Protein AF-A0A529HP43-F1 (afdb_monomer_lite)

Radius of gyration: 20.97 Å; chains: 1; bounding box: 65×36×29 Å

Sequence (93 aa):
LIGTICMENMTIDITDVPEALCGPGNFVELLGNDFTLDDLAEAVGLSPHEVLTRLGAGCTRRYLNSSLLPTTPRNKALDFDGSSEMNDGKARL

Foldseek 3Di:
DDDDDDPQDDDDDCVVPDVVQVDPPRDDDPDDPVQHLVNVCVVVVHDSVVVVPVCDPVDDDDDDDPVPPPPPDDDDPPPDDDDDDDDDDDDDD

Secondary structure (DSSP, 8-state):
--SPPPSS------TTS-GGG-STT----SSSSSS-HHHHHHHHTS-HHHHHHHS-TTS------TTSS----S-------------------

pLDDT: mean 73.63, std 20.44, range [29.98, 93.06]

Structure (mmCIF, N/CA/C/O backbone):
data_AF-A0A529HP43-F1
#
_entry.id   AF-A0A529HP43-F1
#
loop_
_atom_site.group_PDB
_atom_site.id
_atom_site.type_symbol
_atom_site.label_atom_id
_atom_site.label_alt_id
_atom_site.label_comp_id
_atom_site.label_asym_id
_atom_site.label_entity_id
_atom_site.label_seq_id
_atom_site.pdbx_PDB_ins_code
_atom_site.Cartn_x
_atom_site.Cartn_y
_atom_site.Cartn_z
_atom_site.occupancy
_atom_site.B_iso_or_equiv
_atom_site.auth_seq_id
_atom_site.auth_comp_id
_atom_site.auth_asym_id
_atom_site.auth_atom_id
_atom_site.pdbx_PDB_model_num
ATOM 1 N N . LEU A 1 1 ? -4.349 11.680 -0.294 1.00 69.69 1 LEU A N 1
ATOM 2 C CA . LEU A 1 1 ? -3.260 11.261 0.619 1.00 69.69 1 LEU A CA 1
ATOM 3 C C . LEU A 1 1 ? -2.876 12.454 1.473 1.00 69.69 1 LEU A C 1
ATOM 5 O O . LEU A 1 1 ? -2.610 13.507 0.904 1.00 69.69 1 LEU A O 1
ATOM 9 N N . ILE A 1 2 ? -2.915 12.320 2.798 1.00 75.44 2 ILE A N 1
ATOM 10 C CA . ILE A 1 2 ? -2.603 13.421 3.723 1.00 75.44 2 ILE A CA 1
ATOM 11 C C . ILE A 1 2 ? -1.296 13.092 4.441 1.00 75.44 2 ILE A C 1
ATOM 13 O O . ILE A 1 2 ? -1.122 11.986 4.940 1.00 75.44 2 ILE A O 1
ATOM 17 N N . GLY A 1 3 ? -0.385 14.060 4.519 1.00 77.56 3 GLY A N 1
ATOM 18 C CA . GLY A 1 3 ? 0.906 13.887 5.185 1.00 77.56 3 GLY A CA 1
ATOM 19 C C . GLY A 1 3 ? 1.961 13.182 4.326 1.00 77.56 3 GLY A C 1
ATOM 20 O O . GLY A 1 3 ? 1.837 13.071 3.108 1.00 77.56 3 GLY A O 1
ATOM 21 N N . THR A 1 4 ? 3.046 12.759 4.974 1.00 83.19 4 THR A N 1
ATOM 22 C CA . THR A 1 4 ? 4.192 12.095 4.340 1.00 83.19 4 THR A CA 1
ATOM 23 C C . THR A 1 4 ? 4.043 10.579 4.342 1.00 83.19 4 THR A C 1
ATOM 25 O O . THR A 1 4 ? 3.485 10.002 5.272 1.00 83.19 4 THR A O 1
ATOM 28 N N . ILE A 1 5 ? 4.613 9.930 3.327 1.00 84.44 5 ILE A N 1
ATOM 29 C CA . ILE A 1 5 ? 4.822 8.480 3.330 1.00 84.44 5 ILE A CA 1
ATOM 30 C C . ILE A 1 5 ? 5.954 8.174 4.306 1.00 84.44 5 ILE A C 1
ATOM 32 O O . ILE A 1 5 ? 7.071 8.667 4.143 1.00 84.44 5 ILE A O 1
ATOM 36 N N . CYS A 1 6 ? 5.666 7.359 5.309 1.00 85.25 6 CYS A N 1
ATOM 37 C CA . CYS A 1 6 ? 6.676 6.759 6.163 1.00 85.25 6 CYS A CA 1
ATOM 38 C C . CYS A 1 6 ? 7.071 5.388 5.593 1.00 85.25 6 CYS A C 1
ATOM 40 O O . CYS A 1 6 ? 6.440 4.872 4.674 1.00 85.25 6 CYS A O 1
ATOM 42 N N . MET A 1 7 ? 8.129 4.783 6.134 1.00 86.50 7 MET A N 1
ATOM 43 C CA . MET A 1 7 ? 8.702 3.541 5.592 1.00 86.50 7 MET A CA 1
ATOM 44 C C . MET A 1 7 ? 7.688 2.387 5.465 1.00 86.50 7 MET A C 1
ATOM 46 O O . MET A 1 7 ? 7.810 1.568 4.559 1.00 86.50 7 MET A O 1
ATOM 50 N N . GLU A 1 8 ? 6.698 2.328 6.357 1.00 83.06 8 GLU A N 1
ATOM 51 C CA . GLU A 1 8 ? 5.737 1.219 6.464 1.00 83.06 8 GLU A CA 1
ATOM 52 C C . GLU A 1 8 ? 4.274 1.668 6.552 1.00 83.06 8 GLU A C 1
ATOM 54 O O . GLU A 1 8 ? 3.362 0.844 6.529 1.00 83.06 8 GLU A O 1
ATOM 59 N N . ASN A 1 9 ? 4.034 2.972 6.667 1.00 82.25 9 ASN A N 1
ATOM 60 C CA . ASN A 1 9 ? 2.716 3.532 6.912 1.00 82.25 9 ASN A CA 1
ATOM 61 C C . ASN A 1 9 ? 2.482 4.801 6.093 1.00 82.25 9 ASN A C 1
ATOM 63 O O . ASN A 1 9 ? 3.376 5.605 5.830 1.00 82.25 9 ASN A O 1
ATOM 67 N N . MET A 1 10 ? 1.230 4.959 5.684 1.00 87.44 10 MET A N 1
ATOM 68 C CA . MET A 1 10 ? 0.739 6.089 4.918 1.00 87.44 10 MET A CA 1
ATOM 69 C C . MET A 1 10 ? -0.677 6.413 5.377 1.00 87.44 10 MET A C 1
ATOM 71 O O . MET A 1 10 ? -1.447 5.509 5.700 1.00 87.44 10 MET A O 1
ATOM 75 N N . THR A 1 11 ? -1.024 7.697 5.374 1.00 89.06 11 THR A N 1
ATOM 76 C CA . THR A 1 11 ? -2.354 8.164 5.764 1.00 89.06 11 THR A CA 1
ATOM 77 C C . THR A 1 11 ? -3.190 8.500 4.532 1.00 89.06 11 THR A C 1
ATOM 79 O O . THR A 1 11 ? -2.784 9.263 3.647 1.00 89.06 11 THR A O 1
ATOM 82 N N . ILE A 1 12 ? -4.389 7.926 4.488 1.00 86.44 12 ILE A N 1
ATOM 83 C CA . ILE A 1 12 ? -5.371 8.113 3.422 1.00 86.44 12 ILE A CA 1
ATOM 84 C C . ILE A 1 12 ? -6.512 8.955 3.986 1.00 86.44 12 ILE A C 1
ATOM 86 O O . ILE A 1 12 ? -6.932 8.752 5.123 1.00 86.44 12 ILE A O 1
ATOM 90 N N . ASP A 1 13 ? -6.969 9.923 3.199 1.00 88.44 13 ASP A N 1
ATOM 91 C CA . ASP A 1 13 ? -8.145 10.713 3.545 1.00 88.44 13 ASP A CA 1
ATOM 92 C C . ASP A 1 13 ? -9.400 9.887 3.252 1.00 88.44 13 ASP A C 1
ATOM 94 O O . ASP A 1 13 ? -9.567 9.414 2.129 1.00 88.44 13 ASP A O 1
ATOM 98 N N . ILE A 1 14 ? -10.242 9.695 4.263 1.00 87.31 14 ILE A N 1
ATOM 99 C CA . ILE A 1 14 ? -11.489 8.921 4.184 1.00 87.31 14 ILE A CA 1
ATOM 100 C C . ILE A 1 14 ? -12.717 9.795 4.467 1.00 87.31 14 ILE A C 1
ATOM 102 O O . ILE A 1 14 ? -13.777 9.268 4.783 1.00 87.31 14 ILE A O 1
ATOM 106 N N . THR A 1 15 ? -12.581 11.124 4.373 1.00 87.31 15 THR A N 1
ATOM 107 C CA . THR A 1 15 ? -13.651 12.082 4.710 1.00 87.31 15 THR A CA 1
ATOM 108 C C . THR A 1 15 ? -14.948 11.829 3.928 1.00 87.31 15 THR A C 1
ATOM 110 O O . THR A 1 15 ? -16.029 11.969 4.492 1.00 87.31 15 THR A O 1
ATOM 113 N N . ASP A 1 16 ? -14.850 11.385 2.672 1.00 87.50 16 ASP A N 1
ATOM 114 C CA . ASP A 1 16 ? -16.004 11.100 1.803 1.00 87.50 16 ASP A CA 1
ATOM 115 C C . ASP A 1 16 ? -16.436 9.615 1.805 1.00 87.50 16 ASP A C 1
ATOM 117 O O . ASP A 1 16 ? -17.263 9.198 0.991 1.00 87.50 16 ASP A O 1
ATOM 121 N N . VAL A 1 17 ? -15.876 8.784 2.694 1.00 85.44 17 VAL A N 1
ATOM 122 C CA . VAL A 1 17 ? -16.179 7.344 2.771 1.00 85.44 17 VAL A CA 1
ATOM 123 C C . VAL A 1 17 ? -17.289 7.089 3.805 1.00 85.44 17 VAL A C 1
ATOM 125 O O . VAL A 1 17 ? -17.235 7.639 4.906 1.00 85.44 17 VAL A O 1
ATOM 128 N N . PRO A 1 18 ? -18.294 6.238 3.508 1.00 86.75 18 PRO A N 1
ATOM 129 C CA . PRO A 1 18 ? -19.357 5.908 4.458 1.00 86.75 18 PRO A CA 1
ATOM 130 C C . PRO A 1 18 ? -18.817 5.341 5.778 1.00 86.75 18 PRO A C 1
ATOM 132 O O . PRO A 1 18 ? -18.008 4.415 5.761 1.00 86.75 18 PRO A O 1
ATOM 135 N N . GLU A 1 19 ? -19.338 5.802 6.922 1.00 82.69 19 GLU A N 1
ATOM 136 C CA . GLU A 1 19 ? -18.860 5.400 8.261 1.00 82.69 19 GLU A CA 1
ATOM 137 C C . GLU A 1 19 ? -18.860 3.878 8.492 1.00 82.69 19 GLU A C 1
ATOM 139 O O . GLU A 1 19 ? -17.986 3.354 9.179 1.00 82.69 19 GLU A O 1
ATOM 144 N N . ALA A 1 20 ? -19.788 3.147 7.864 1.00 83.06 20 ALA A N 1
ATOM 145 C CA . ALA A 1 20 ? -19.854 1.684 7.926 1.00 83.06 20 ALA A CA 1
ATOM 146 C C . ALA A 1 20 ? -18.595 0.986 7.368 1.00 83.06 20 ALA A C 1
ATOM 148 O O . ALA A 1 20 ? -18.288 -0.143 7.750 1.00 83.06 20 ALA A O 1
ATOM 149 N N . LEU A 1 21 ? -17.861 1.654 6.475 1.00 80.81 21 LEU A N 1
ATOM 150 C CA . LEU A 1 21 ? -16.607 1.183 5.887 1.00 80.81 21 LEU A CA 1
ATOM 151 C C . LEU A 1 21 ? -15.372 1.780 6.580 1.00 80.81 21 LEU A C 1
ATOM 153 O O . LEU A 1 21 ? -14.250 1.360 6.298 1.00 80.81 21 LEU A O 1
ATOM 157 N N . CYS A 1 22 ? -15.552 2.688 7.537 1.00 81.38 22 CYS A N 1
ATOM 158 C CA . CYS A 1 22 ? -14.476 3.384 8.245 1.00 81.38 22 CYS A CA 1
ATOM 159 C C . CYS A 1 22 ? -14.084 2.677 9.558 1.00 81.38 22 CYS A C 1
ATOM 161 O O . CYS A 1 22 ? -13.870 3.319 10.586 1.00 81.38 22 CYS A O 1
ATOM 163 N N . GLY A 1 23 ? -14.007 1.341 9.538 1.00 81.88 23 GLY A N 1
ATOM 164 C CA . GLY A 1 23 ? -13.656 0.502 10.687 1.00 81.88 23 GLY A CA 1
ATOM 165 C C . GLY A 1 23 ? -12.254 -0.120 10.593 1.00 81.88 23 GLY A C 1
ATOM 166 O O . GLY A 1 23 ? -11.748 -0.362 9.493 1.00 81.88 23 GLY A O 1
ATOM 167 N N . PRO A 1 24 ? -11.606 -0.426 11.733 1.00 83.25 24 PRO A N 1
ATOM 168 C CA . PRO A 1 24 ? -10.324 -1.122 11.738 1.00 83.25 24 PRO A CA 1
ATOM 169 C C . PRO A 1 24 ? -10.463 -2.531 11.147 1.00 83.25 24 PRO A C 1
ATOM 171 O O . PRO A 1 24 ? -11.399 -3.261 11.464 1.00 83.25 24 PRO A O 1
ATOM 174 N N . GLY A 1 25 ? -9.498 -2.925 10.315 1.00 83.75 25 GLY A N 1
ATOM 175 C CA . GLY A 1 25 ? -9.506 -4.219 9.623 1.00 83.75 25 GLY A CA 1
ATOM 176 C C . GLY A 1 25 ? -10.205 -4.203 8.263 1.00 83.75 25 GLY A C 1
ATOM 177 O O . GLY A 1 25 ? -10.146 -5.207 7.553 1.00 83.75 25 GLY A O 1
ATOM 178 N N . ASN A 1 26 ? -10.804 -3.076 7.869 1.00 86.38 26 ASN A N 1
ATOM 179 C CA . ASN A 1 26 ? -11.312 -2.914 6.515 1.00 86.38 26 ASN A CA 1
ATOM 180 C C . ASN A 1 26 ? -10.161 -2.771 5.517 1.00 86.38 26 ASN A C 1
ATOM 182 O O . ASN A 1 26 ? -9.111 -2.193 5.808 1.00 86.38 26 ASN A O 1
ATOM 186 N N . PHE A 1 27 ? -10.362 -3.340 4.332 1.00 86.44 27 PHE A N 1
ATOM 187 C CA . PHE A 1 27 ? -9.374 -3.307 3.266 1.00 86.44 27 PHE A CA 1
ATOM 188 C C . PHE A 1 27 ? -9.469 -1.998 2.493 1.00 86.44 27 PHE A C 1
ATOM 190 O O . PHE A 1 27 ? -10.560 -1.536 2.170 1.00 86.44 27 PHE A O 1
ATOM 197 N N . VAL A 1 28 ? -8.307 -1.447 2.154 1.00 87.19 28 VAL A N 1
ATOM 198 C CA . VAL A 1 28 ? -8.182 -0.358 1.189 1.00 87.19 28 VAL A CA 1
ATOM 199 C C . VAL A 1 28 ? -7.547 -0.921 -0.073 1.00 87.19 28 VAL A C 1
ATOM 201 O O . VAL A 1 28 ? -6.508 -1.582 -0.010 1.00 87.19 28 VAL A O 1
ATOM 204 N N . GLU A 1 29 ? -8.175 -0.667 -1.214 1.00 88.94 29 GLU A N 1
ATOM 205 C CA . GLU A 1 29 ? -7.642 -1.038 -2.518 1.00 88.94 29 GLU A CA 1
ATOM 206 C C . GLU A 1 29 ? -6.769 0.102 -3.053 1.00 88.94 29 GLU A C 1
ATOM 208 O O . GLU A 1 29 ? -7.240 1.218 -3.253 1.00 88.94 29 GLU A O 1
ATOM 213 N N . LEU A 1 30 ? -5.475 -0.170 -3.240 1.00 87.00 30 LEU A N 1
ATOM 214 C CA . LEU A 1 30 ? -4.525 0.797 -3.807 1.00 87.00 30 LEU A CA 1
ATOM 215 C C . LEU A 1 30 ? -4.343 0.635 -5.314 1.00 87.00 30 LEU A C 1
ATOM 217 O O . LEU A 1 30 ? -3.939 1.580 -5.972 1.00 87.00 30 LEU A O 1
ATOM 221 N N . LEU A 1 31 ? -4.570 -0.568 -5.835 1.00 87.56 31 LEU A N 1
ATOM 222 C CA . LEU A 1 31 ? -4.469 -0.915 -7.247 1.00 87.56 31 LEU A CA 1
ATOM 223 C C . LEU A 1 31 ? -5.616 -1.869 -7.550 1.00 87.56 31 LEU A C 1
ATOM 225 O O . LEU A 1 31 ? -5.684 -2.944 -6.953 1.00 87.56 31 LEU A O 1
ATOM 229 N N . GLY A 1 32 ? -6.493 -1.462 -8.455 1.00 86.00 32 GLY A N 1
ATOM 230 C CA . GLY A 1 32 ? -7.768 -2.113 -8.710 1.00 86.00 32 GLY A CA 1
ATOM 231 C C . GLY A 1 32 ? -8.331 -1.757 -10.076 1.00 86.00 32 GLY A C 1
ATOM 232 O O . GLY A 1 32 ? -7.603 -1.340 -10.976 1.00 86.00 32 GLY A O 1
ATOM 233 N N . ASN A 1 33 ? -9.642 -1.921 -10.234 1.00 85.00 33 ASN A N 1
ATOM 234 C CA . ASN A 1 33 ? -10.323 -1.558 -11.478 1.00 85.00 33 ASN A CA 1
ATOM 235 C C . ASN A 1 33 ? -10.374 -0.036 -11.696 1.00 85.00 33 ASN A C 1
ATOM 237 O O . ASN A 1 33 ? -10.288 0.416 -12.833 1.00 85.00 33 ASN A O 1
ATOM 241 N N . ASP A 1 34 ? -10.503 0.731 -10.612 1.00 86.06 34 ASP A N 1
ATOM 242 C CA . ASP A 1 34 ? -10.690 2.186 -10.669 1.00 86.06 34 ASP A CA 1
ATOM 243 C C . ASP A 1 34 ? -9.367 2.963 -10.663 1.00 86.06 34 ASP A C 1
ATOM 245 O O . ASP A 1 34 ? -9.318 4.116 -11.081 1.00 86.06 34 ASP A O 1
ATOM 249 N N . PHE A 1 35 ? -8.288 2.327 -10.202 1.00 88.56 35 PHE A N 1
ATOM 250 C CA . PHE A 1 35 ? -6.936 2.866 -10.269 1.00 88.56 35 PHE A CA 1
ATOM 251 C C . PHE A 1 35 ? -5.988 1.751 -10.686 1.00 88.56 35 PHE A C 1
ATOM 253 O O . PHE A 1 35 ? -5.638 0.867 -9.895 1.00 88.56 35 PHE A O 1
ATOM 260 N N . THR A 1 36 ? -5.640 1.753 -11.966 1.00 91.50 36 THR A N 1
ATOM 261 C CA . THR A 1 36 ? -4.902 0.662 -12.584 1.00 91.50 36 THR A CA 1
ATOM 262 C C . THR A 1 36 ? -3.400 0.813 -12.372 1.00 91.50 36 THR A C 1
ATOM 264 O O . THR A 1 36 ? -2.879 1.841 -11.934 1.00 91.50 36 THR A O 1
ATOM 267 N N . LEU A 1 37 ? -2.668 -0.250 -12.703 1.00 90.50 37 LEU A N 1
ATOM 268 C CA . LEU A 1 37 ? -1.210 -0.225 -12.677 1.00 90.50 37 LEU A CA 1
ATOM 269 C C . LEU A 1 37 ? -0.631 0.815 -13.650 1.00 90.50 37 LEU A C 1
ATOM 271 O O . LEU A 1 37 ? 0.411 1.398 -13.352 1.00 90.50 37 LEU A O 1
ATOM 275 N N . ASP A 1 38 ? -1.295 1.036 -14.784 1.00 90.19 38 ASP A N 1
ATOM 276 C CA . ASP A 1 38 ? -0.868 2.003 -15.793 1.00 90.19 38 ASP A CA 1
ATOM 277 C C . ASP A 1 38 ? -1.064 3.439 -15.293 1.00 90.19 38 ASP A C 1
ATOM 279 O O . ASP A 1 38 ? -0.156 4.255 -15.436 1.00 90.19 38 ASP A O 1
ATOM 283 N N . ASP A 1 39 ? -2.172 3.714 -14.595 1.00 91.81 39 ASP A N 1
ATOM 284 C CA . ASP A 1 39 ? -2.426 5.024 -13.976 1.00 91.81 39 ASP A CA 1
ATOM 285 C C . ASP A 1 39 ? -1.359 5.357 -12.920 1.00 91.81 39 ASP A C 1
ATOM 287 O O . ASP A 1 39 ? -0.846 6.477 -12.851 1.00 91.81 39 ASP A O 1
ATOM 291 N N . LEU A 1 40 ? -0.963 4.362 -12.115 1.00 90.19 40 LEU A N 1
ATOM 292 C CA . LEU A 1 40 ? 0.129 4.524 -11.156 1.00 90.19 40 LEU A CA 1
ATOM 293 C C . LEU A 1 40 ? 1.475 4.747 -11.856 1.00 90.19 40 LEU A C 1
ATOM 295 O O . LEU A 1 40 ? 2.286 5.557 -11.404 1.00 90.19 40 LEU A O 1
ATOM 299 N N . ALA A 1 41 ? 1.730 4.020 -12.942 1.00 91.75 41 ALA A N 1
ATOM 300 C CA . ALA A 1 41 ? 2.953 4.152 -13.720 1.00 91.75 41 ALA A CA 1
ATOM 301 C C . ALA A 1 41 ? 3.071 5.561 -14.323 1.00 91.75 41 ALA A C 1
ATOM 303 O O . ALA A 1 41 ? 4.120 6.193 -14.190 1.00 91.75 41 ALA A O 1
ATOM 304 N N . GLU A 1 42 ? 1.980 6.093 -14.877 1.00 93.06 42 GLU A N 1
ATOM 305 C CA . GLU A 1 42 ? 1.905 7.461 -15.391 1.00 93.06 42 GLU A CA 1
ATOM 306 C C . GLU A 1 42 ? 2.124 8.498 -14.282 1.00 93.06 42 GLU A C 1
ATOM 308 O O . GLU A 1 42 ? 2.962 9.390 -14.430 1.00 93.06 42 GLU A O 1
ATOM 313 N N . ALA A 1 43 ? 1.460 8.341 -13.132 1.00 90.94 43 ALA A N 1
ATOM 314 C CA . ALA A 1 43 ? 1.576 9.271 -12.008 1.00 90.94 43 ALA A CA 1
ATOM 315 C C . ALA A 1 43 ? 2.999 9.360 -11.424 1.00 90.94 43 ALA A C 1
ATOM 317 O O . ALA A 1 43 ? 3.408 10.415 -10.937 1.00 90.94 43 ALA A O 1
ATOM 318 N N . VAL A 1 44 ? 3.760 8.260 -11.459 1.00 89.69 44 VAL A N 1
ATOM 319 C CA . VAL A 1 44 ? 5.135 8.187 -10.928 1.00 89.69 44 VAL A CA 1
ATOM 320 C C . VAL A 1 44 ? 6.189 8.372 -12.036 1.00 89.69 44 VAL A C 1
ATOM 322 O O . VAL A 1 44 ? 7.378 8.502 -11.743 1.00 89.69 44 VAL A O 1
ATOM 325 N N . GLY A 1 45 ? 5.776 8.431 -13.308 1.00 92.00 45 GLY A N 1
ATOM 326 C CA . GLY A 1 45 ? 6.666 8.572 -14.464 1.00 92.00 45 GLY A CA 1
ATOM 327 C C . GLY A 1 45 ? 7.520 7.329 -14.734 1.00 92.00 45 GLY A C 1
ATOM 328 O O . GLY A 1 45 ? 8.656 7.445 -15.193 1.00 92.00 45 GLY A O 1
ATOM 329 N N . LEU A 1 46 ? 6.999 6.147 -14.404 1.00 92.94 46 LEU A N 1
ATOM 330 C CA . LEU A 1 46 ? 7.675 4.861 -14.554 1.00 92.94 46 LEU A CA 1
ATOM 331 C C . LEU A 1 46 ? 6.920 3.955 -15.522 1.00 92.94 46 LEU A C 1
ATOM 333 O O . LEU A 1 46 ? 5.825 4.256 -15.980 1.00 92.94 46 LEU A O 1
ATOM 337 N N . SER A 1 47 ? 7.515 2.808 -15.824 1.00 91.06 47 SER A N 1
ATOM 338 C CA . SER A 1 47 ? 6.845 1.741 -16.554 1.00 91.06 47 SER A CA 1
ATOM 339 C C . SER A 1 47 ? 6.065 0.809 -15.601 1.00 91.06 47 SER A C 1
ATOM 341 O O . SER A 1 47 ? 6.494 0.588 -14.463 1.00 91.06 47 SER A O 1
ATOM 343 N N . PRO A 1 48 ? 4.962 0.177 -16.045 1.00 87.81 48 PRO A N 1
ATOM 344 C CA . PRO A 1 48 ? 4.159 -0.720 -15.199 1.00 87.81 48 PRO A CA 1
ATOM 345 C C . PRO A 1 48 ? 4.960 -1.874 -14.575 1.00 87.81 48 PRO A C 1
ATOM 347 O O . PRO A 1 48 ? 4.757 -2.259 -13.423 1.00 87.81 48 PRO A O 1
ATOM 350 N N . HIS A 1 49 ? 5.932 -2.418 -15.310 1.00 90.50 49 HIS A N 1
ATOM 351 C CA . HIS A 1 49 ? 6.783 -3.503 -14.819 1.00 90.50 49 HIS A CA 1
ATOM 352 C C . HIS A 1 49 ? 7.763 -3.040 -13.732 1.00 90.50 49 HIS A C 1
ATOM 354 O O . HIS A 1 49 ? 8.048 -3.794 -12.797 1.00 90.50 49 HIS A O 1
ATOM 360 N N . GLU A 1 50 ? 8.261 -1.804 -13.807 1.00 90.50 50 GLU A N 1
ATOM 361 C CA . GLU A 1 50 ? 9.081 -1.219 -12.746 1.00 90.50 50 GLU A CA 1
ATOM 362 C C . GLU A 1 50 ? 8.271 -0.975 -11.480 1.00 90.50 50 GLU A C 1
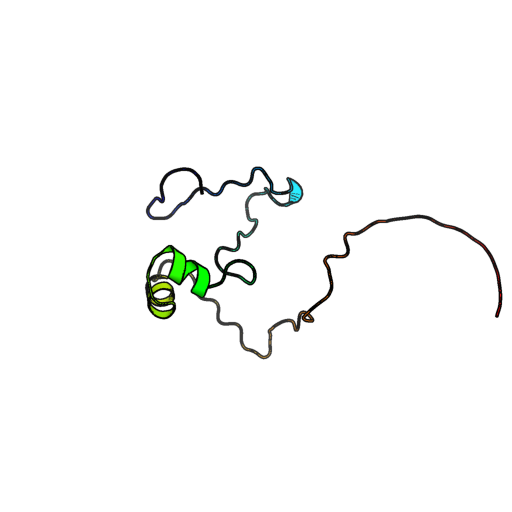ATOM 364 O O . GLU A 1 50 ? 8.776 -1.226 -10.386 1.00 90.50 50 GLU A O 1
ATOM 369 N N . VAL A 1 51 ? 7.016 -0.540 -11.618 1.00 89.44 51 VAL A N 1
ATOM 370 C CA . VAL A 1 51 ? 6.094 -0.394 -10.486 1.00 89.44 51 VAL A CA 1
ATOM 371 C C . VAL A 1 51 ? 5.917 -1.740 -9.778 1.00 89.44 51 VAL A C 1
ATOM 373 O O . VAL A 1 51 ? 6.156 -1.835 -8.575 1.00 89.44 51 VAL A O 1
ATOM 376 N N . LEU A 1 52 ? 5.618 -2.815 -10.519 1.00 89.00 52 LEU A N 1
ATOM 377 C CA . LEU A 1 52 ? 5.484 -4.162 -9.942 1.00 89.00 52 LEU A CA 1
ATOM 378 C C . LEU A 1 52 ? 6.780 -4.688 -9.318 1.00 89.00 52 LEU A C 1
ATOM 380 O O . LEU A 1 52 ? 6.742 -5.398 -8.315 1.00 89.00 52 LEU A O 1
ATOM 384 N N . THR A 1 53 ? 7.931 -4.342 -9.890 1.00 88.25 53 THR A N 1
ATOM 385 C CA . THR A 1 53 ? 9.234 -4.753 -9.349 1.00 88.25 53 THR A CA 1
ATOM 386 C C . THR A 1 53 ? 9.580 -3.979 -8.073 1.00 88.25 53 THR A C 1
ATOM 388 O O . THR A 1 53 ? 10.237 -4.519 -7.182 1.00 88.25 53 THR A O 1
ATOM 391 N N . ARG A 1 54 ? 9.095 -2.737 -7.943 1.00 86.25 54 ARG A N 1
ATOM 392 C CA . ARG A 1 54 ? 9.229 -1.908 -6.736 1.00 86.25 54 ARG A CA 1
ATOM 393 C C . ARG A 1 54 ? 8.280 -2.306 -5.605 1.00 86.25 54 ARG A C 1
ATOM 395 O O . ARG A 1 54 ? 8.584 -1.988 -4.457 1.00 86.25 54 ARG A O 1
ATOM 402 N N . LEU A 1 55 ? 7.200 -3.047 -5.885 1.00 84.31 55 LEU A N 1
ATOM 403 C CA . LEU A 1 55 ? 6.411 -3.761 -4.870 1.00 84.31 55 LEU A CA 1
ATOM 404 C C . LEU A 1 55 ? 7.264 -4.902 -4.286 1.00 84.31 55 LEU A C 1
ATOM 406 O O . LEU A 1 55 ? 7.174 -6.069 -4.686 1.00 84.31 55 LEU A O 1
ATOM 410 N N . GLY A 1 56 ? 8.179 -4.519 -3.397 1.00 80.12 56 GLY A N 1
ATOM 411 C CA . GLY A 1 56 ? 9.216 -5.372 -2.837 1.00 80.12 56 GLY A CA 1
ATOM 412 C C . GLY A 1 56 ? 8.690 -6.440 -1.877 1.00 80.12 56 GLY A C 1
ATOM 413 O O . GLY A 1 56 ? 7.497 -6.725 -1.790 1.00 80.12 56 GLY A O 1
ATOM 414 N N . ALA A 1 57 ? 9.609 -7.031 -1.113 1.00 79.81 57 ALA A N 1
ATOM 415 C CA . ALA A 1 57 ? 9.324 -8.158 -0.220 1.00 79.81 57 ALA A CA 1
ATOM 416 C C . ALA A 1 57 ? 8.335 -7.846 0.923 1.00 79.81 57 ALA A C 1
ATOM 418 O O . ALA A 1 57 ? 7.800 -8.774 1.523 1.00 79.81 57 ALA A O 1
ATOM 419 N N . GLY A 1 58 ? 8.074 -6.566 1.216 1.00 81.69 58 GLY A N 1
ATOM 420 C CA . GLY A 1 58 ? 7.080 -6.153 2.215 1.00 81.69 58 GLY A CA 1
ATOM 421 C C . GLY A 1 58 ? 5.629 -6.422 1.797 1.00 81.69 58 GLY A C 1
ATOM 422 O O . GLY A 1 58 ? 4.748 -6.487 2.650 1.00 81.69 58 GLY A O 1
ATOM 423 N N . CYS A 1 59 ? 5.363 -6.627 0.503 1.00 85.19 59 CYS A N 1
ATOM 424 C CA . CYS A 1 59 ? 4.031 -6.948 0.000 1.00 85.19 59 CYS A CA 1
ATOM 425 C C . CYS A 1 59 ? 3.833 -8.470 -0.064 1.00 85.19 59 CYS A C 1
ATOM 427 O O . CYS A 1 59 ? 4.458 -9.161 -0.872 1.00 85.19 59 CYS A O 1
ATOM 429 N N . THR A 1 60 ? 2.916 -9.003 0.748 1.00 88.50 60 THR A N 1
ATOM 430 C CA . THR A 1 60 ? 2.547 -10.426 0.682 1.00 88.50 60 THR A CA 1
ATOM 431 C C . THR A 1 60 ? 1.812 -10.720 -0.626 1.00 88.50 60 THR A C 1
ATOM 433 O O . THR A 1 60 ? 0.783 -10.115 -0.918 1.00 88.50 60 THR A O 1
ATOM 436 N N . ARG A 1 61 ? 2.312 -11.682 -1.409 1.00 89.88 61 ARG A N 1
ATOM 437 C CA . ARG A 1 61 ? 1.721 -12.071 -2.699 1.00 89.88 61 ARG A CA 1
ATOM 438 C C . ARG A 1 61 ? 0.829 -13.295 -2.533 1.00 89.88 61 ARG A C 1
ATOM 440 O O . ARG A 1 61 ? 1.281 -14.341 -2.073 1.00 89.88 61 ARG A O 1
ATOM 447 N N . ARG A 1 62 ? -0.435 -13.176 -2.941 1.00 88.69 62 ARG A N 1
ATOM 448 C CA . ARG A 1 62 ? -1.402 -14.281 -2.983 1.00 88.69 62 ARG A CA 1
ATOM 449 C C . ARG A 1 62 ? -1.706 -14.613 -4.438 1.00 88.69 62 ARG A C 1
ATOM 451 O O . ARG A 1 62 ? -2.296 -13.803 -5.141 1.00 88.69 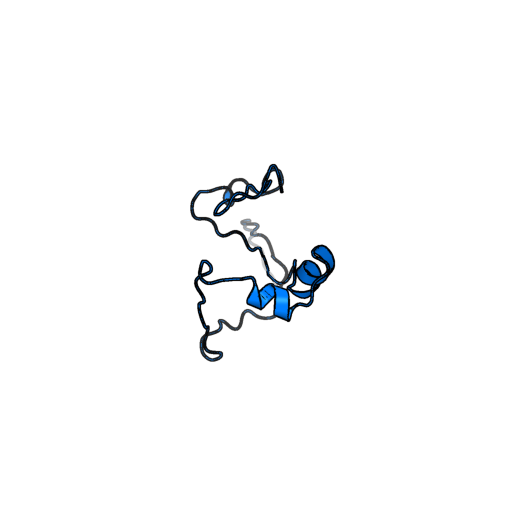62 ARG A O 1
ATOM 458 N N . TYR A 1 63 ? -1.311 -15.802 -4.881 1.00 87.94 63 TYR A N 1
ATOM 459 C CA . TYR A 1 63 ? -1.601 -16.273 -6.233 1.00 87.94 63 TYR A CA 1
ATOM 460 C C . TYR A 1 63 ? -2.953 -16.983 -6.240 1.00 87.94 63 TYR A C 1
ATOM 462 O O . TYR A 1 63 ? -3.118 -18.032 -5.617 1.00 87.94 63 TYR A O 1
ATOM 470 N N . LEU A 1 64 ? -3.929 -16.394 -6.927 1.00 84.88 64 LEU A N 1
ATOM 471 C CA . LEU A 1 64 ? -5.225 -17.020 -7.151 1.00 84.88 64 LEU A CA 1
ATOM 472 C C . LEU A 1 64 ? -5.108 -17.907 -8.389 1.00 84.88 64 LEU A C 1
ATOM 474 O O . LEU A 1 64 ? -4.801 -17.426 -9.478 1.00 84.88 64 LEU A O 1
ATOM 478 N N . ASN A 1 65 ? -5.314 -19.213 -8.224 1.00 80.50 65 ASN A N 1
ATOM 479 C CA . ASN A 1 65 ? -5.400 -20.104 -9.373 1.00 80.50 65 ASN A CA 1
ATOM 480 C C . ASN A 1 65 ? -6.684 -19.771 -10.146 1.00 80.50 65 ASN A C 1
ATOM 482 O O . ASN A 1 65 ? -7.741 -19.595 -9.537 1.00 8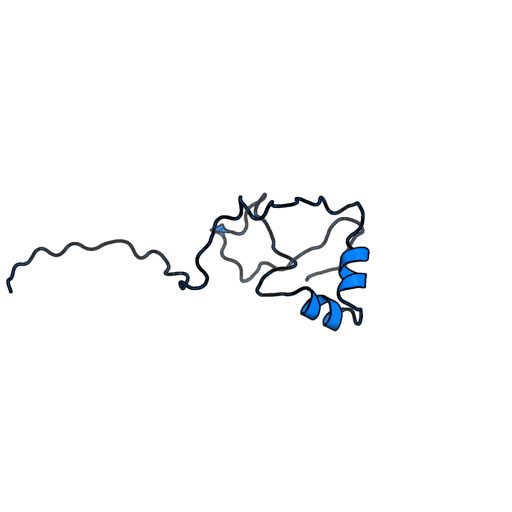0.50 65 ASN A O 1
ATOM 486 N N . SER A 1 66 ? -6.607 -19.701 -11.475 1.00 67.44 66 SER A N 1
ATOM 487 C CA . SER A 1 66 ? -7.724 -19.272 -12.327 1.00 67.44 66 SER A CA 1
ATOM 488 C C . SER A 1 66 ? -8.975 -20.146 -12.180 1.00 67.44 66 SER A C 1
ATOM 490 O O . SER A 1 66 ? -10.059 -19.709 -12.550 1.00 67.44 66 SER A O 1
ATOM 492 N N . SER A 1 67 ? -8.851 -21.360 -11.636 1.00 65.81 67 SER A N 1
ATOM 493 C CA . SER A 1 67 ? -9.981 -22.248 -11.353 1.00 65.81 67 SER A CA 1
ATOM 494 C C . SER A 1 67 ? -10.792 -21.877 -10.104 1.00 65.81 67 SER A C 1
ATOM 496 O O . SER A 1 67 ? -11.883 -22.410 -9.930 1.00 65.81 67 SER A O 1
ATOM 498 N N . LEU A 1 68 ? -10.273 -21.002 -9.231 1.00 60.97 68 LEU A N 1
ATOM 499 C CA . LEU A 1 68 ? -10.900 -20.611 -7.959 1.00 60.97 68 LEU A CA 1
ATOM 500 C C . LEU A 1 68 ? -11.342 -19.146 -7.918 1.00 60.97 68 LEU A C 1
ATOM 502 O O . LEU A 1 68 ? -11.838 -18.699 -6.884 1.00 60.97 68 LEU A O 1
ATOM 506 N N . LEU A 1 69 ? -11.153 -18.387 -9.001 1.00 61.94 69 LEU A N 1
ATOM 507 C CA . LEU A 1 69 ? -11.711 -17.042 -9.084 1.00 61.94 69 LEU A CA 1
ATOM 508 C C . LEU A 1 69 ? -13.238 -17.174 -9.011 1.00 61.94 69 LEU A C 1
ATOM 510 O O . LEU A 1 69 ? -13.813 -17.844 -9.875 1.00 61.94 69 LEU A O 1
ATOM 514 N N . PRO A 1 70 ? -13.913 -16.557 -8.020 1.00 56.41 70 PRO A N 1
ATOM 515 C CA . PRO A 1 70 ? -15.345 -16.361 -8.117 1.00 56.41 70 PRO A CA 1
ATOM 516 C C . PRO A 1 70 ? -15.562 -15.640 -9.441 1.00 56.41 70 PRO A C 1
ATOM 518 O O . PRO A 1 70 ? -14.999 -14.568 -9.666 1.00 56.41 70 PRO A O 1
ATOM 521 N N . THR A 1 71 ? -16.302 -16.256 -10.358 1.00 56.94 71 THR A N 1
ATOM 522 C CA . THR A 1 71 ? -16.732 -15.594 -11.583 1.00 56.94 71 THR A CA 1
ATOM 523 C C . THR A 1 71 ? -17.747 -14.535 -11.175 1.00 56.94 71 THR A C 1
ATOM 525 O O . THR A 1 71 ? -18.951 -14.744 -11.300 1.00 56.94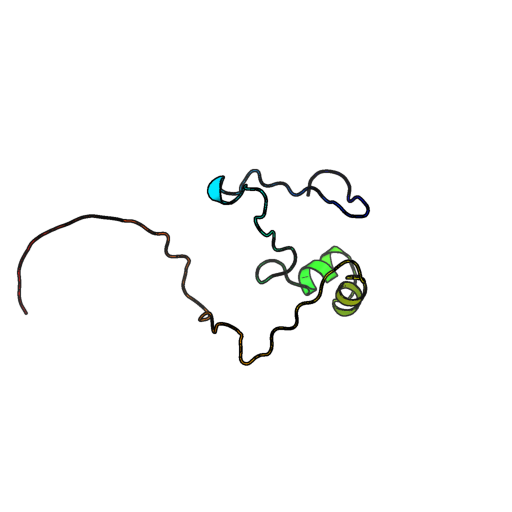 71 THR A O 1
ATOM 528 N N . THR A 1 72 ? -17.278 -13.423 -10.609 1.00 52.44 72 THR A N 1
ATOM 529 C CA . THR A 1 72 ? -18.107 -12.245 -10.412 1.00 52.44 72 THR A CA 1
ATOM 530 C C . THR A 1 72 ? -18.499 -11.799 -11.814 1.00 52.44 72 THR A C 1
ATOM 532 O O . THR A 1 72 ? -17.610 -11.508 -12.625 1.00 52.44 72 THR A O 1
ATOM 535 N N . PRO A 1 73 ? -19.796 -11.837 -12.165 1.00 45.97 73 PRO A N 1
ATOM 536 C CA . PRO A 1 73 ? -20.223 -11.426 -13.483 1.00 45.97 73 PRO A CA 1
ATOM 537 C C . PRO A 1 73 ? -19.807 -9.973 -13.667 1.00 45.97 73 PRO A C 1
ATOM 539 O O . PRO A 1 73 ? -20.179 -9.091 -12.893 1.00 45.97 73 PRO A O 1
ATOM 542 N N . ARG A 1 74 ? -19.002 -9.748 -14.707 1.00 54.62 74 ARG A N 1
ATOM 543 C CA . ARG A 1 74 ? -18.809 -8.435 -15.309 1.00 54.62 74 ARG A CA 1
ATOM 544 C C . ARG A 1 74 ? -20.220 -7.856 -15.470 1.00 54.62 74 ARG A C 1
ATOM 546 O O . ARG A 1 74 ? -21.064 -8.499 -16.092 1.00 54.62 74 ARG A O 1
ATOM 553 N N . ASN A 1 75 ? -20.465 -6.687 -14.886 1.00 45.62 75 ASN A N 1
ATOM 554 C CA . ASN A 1 75 ? -21.706 -5.913 -14.955 1.00 45.62 75 ASN A CA 1
ATOM 555 C C . ASN A 1 75 ? -22.937 -6.498 -14.223 1.00 45.62 75 ASN A C 1
ATOM 557 O O . ASN A 1 75 ? -23.806 -7.144 -14.808 1.00 45.62 75 ASN A O 1
ATOM 561 N N . LYS A 1 76 ? -23.113 -6.051 -12.976 1.00 36.75 76 LYS A N 1
ATOM 562 C CA . LYS A 1 76 ? -24.373 -5.426 -12.564 1.00 36.75 76 LYS A CA 1
ATOM 563 C C . LYS A 1 76 ? -24.059 -4.258 -11.637 1.00 36.75 76 LYS A C 1
ATOM 565 O O . LYS A 1 76 ? -23.146 -4.356 -10.823 1.00 36.75 76 LYS A O 1
ATOM 570 N N . ALA A 1 77 ? -24.763 -3.153 -11.852 1.00 40.09 77 ALA A N 1
ATOM 571 C CA . ALA A 1 77 ? -24.738 -1.990 -10.990 1.00 40.09 77 ALA A CA 1
ATOM 572 C C . ALA A 1 77 ? -24.866 -2.423 -9.523 1.00 40.09 77 ALA A C 1
ATOM 574 O O . ALA A 1 77 ? -25.517 -3.422 -9.211 1.00 40.09 77 ALA A O 1
ATOM 575 N N . LEU A 1 78 ? -24.204 -1.679 -8.641 1.00 42.84 78 LEU A N 1
ATOM 576 C CA . LEU A 1 78 ? -24.470 -1.709 -7.212 1.00 42.84 78 LEU A CA 1
ATOM 577 C C . LEU A 1 78 ? -25.920 -1.239 -7.013 1.00 42.84 78 LEU A C 1
ATOM 579 O O . LEU A 1 78 ? -26.178 -0.061 -6.782 1.00 42.84 78 LEU A O 1
ATOM 583 N N . ASP A 1 79 ? -26.867 -2.159 -7.181 1.00 37.97 79 ASP A N 1
ATOM 584 C CA . ASP A 1 79 ? -28.262 -1.984 -6.811 1.00 37.97 79 ASP A CA 1
ATOM 585 C C . ASP A 1 79 ? -28.285 -2.012 -5.273 1.00 37.97 79 ASP A C 1
ATOM 587 O O . ASP A 1 79 ? -28.289 -3.072 -4.646 1.00 37.97 79 ASP A O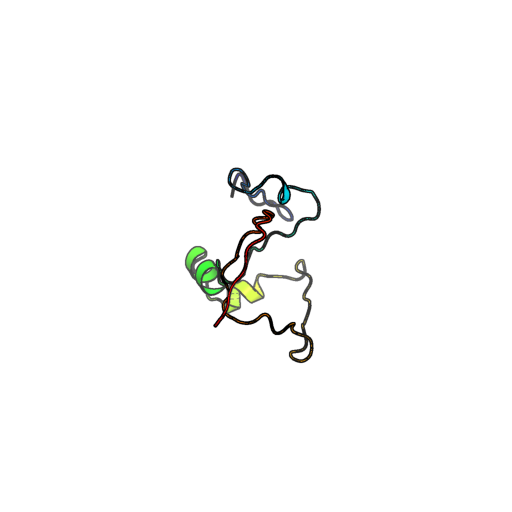 1
ATOM 591 N N . PHE A 1 80 ? -28.175 -0.825 -4.675 1.00 38.62 80 PHE A N 1
ATOM 592 C CA . PHE A 1 80 ? -28.354 -0.581 -3.246 1.00 38.62 80 PHE A CA 1
ATOM 593 C C . PHE A 1 80 ? -29.703 -1.162 -2.777 1.00 38.62 80 PHE A C 1
ATOM 595 O O . PHE A 1 80 ? -30.736 -0.946 -3.411 1.00 38.62 80 PHE A O 1
ATOM 602 N N . ASP A 1 81 ? -29.675 -1.895 -1.662 1.00 36.28 81 ASP A N 1
ATOM 603 C CA . ASP A 1 81 ? -30.836 -2.429 -0.938 1.00 36.28 81 ASP A CA 1
ATOM 604 C C . ASP A 1 81 ? -31.817 -1.309 -0.555 1.00 36.28 81 ASP A C 1
ATOM 606 O O . ASP A 1 81 ? -31.465 -0.369 0.158 1.00 36.28 81 ASP A O 1
ATOM 610 N N . GLY A 1 82 ? -33.057 -1.442 -1.029 1.00 35.03 82 GLY A N 1
ATOM 611 C CA . GLY A 1 82 ? -34.221 -0.711 -0.550 1.00 35.03 82 GLY A CA 1
ATOM 612 C C . GLY A 1 82 ? -35.313 -1.699 -0.151 1.00 35.03 82 GLY A C 1
ATOM 613 O O . GLY A 1 82 ? -36.127 -2.118 -0.973 1.00 35.03 82 GLY A O 1
ATOM 614 N N . SER A 1 83 ? -35.304 -2.088 1.117 1.00 35.28 83 SER A N 1
ATOM 615 C CA . SER A 1 83 ? -36.327 -2.904 1.764 1.00 35.28 83 SER A CA 1
ATOM 616 C C . SER A 1 83 ? -37.730 -2.257 1.770 1.00 35.28 83 SER A C 1
ATOM 618 O O . SER A 1 83 ? -37.872 -1.050 1.932 1.00 35.28 83 SER A O 1
ATOM 620 N N . SER A 1 84 ? -38.744 -3.136 1.699 1.00 35.50 84 SER A N 1
ATOM 621 C CA . SER A 1 84 ? -40.175 -3.009 2.063 1.00 35.50 84 SER A CA 1
ATOM 622 C C . SER A 1 84 ? -41.109 -2.081 1.264 1.00 35.50 84 SER A C 1
ATOM 624 O O . SER A 1 84 ? -40.989 -0.869 1.337 1.00 35.50 84 SER A O 1
ATOM 626 N N . GLU A 1 85 ? -42.165 -2.650 0.659 1.00 34.53 85 GLU A N 1
ATOM 627 C CA . GLU A 1 85 ? -43.529 -2.579 1.221 1.00 34.53 85 GLU A CA 1
ATOM 628 C C . GLU A 1 85 ? -44.534 -3.487 0.482 1.00 34.53 85 GLU A C 1
ATOM 630 O O . GLU A 1 85 ? -44.511 -3.672 -0.732 1.00 34.53 85 GLU A O 1
ATOM 635 N N . MET A 1 86 ? -45.415 -4.076 1.288 1.00 35.69 86 MET A N 1
ATOM 636 C CA . MET A 1 86 ? -46.584 -4.878 0.942 1.00 35.69 86 MET A CA 1
ATOM 637 C C . MET A 1 86 ? -47.566 -4.091 0.059 1.00 35.69 86 MET A C 1
ATOM 639 O O . MET A 1 86 ? -47.956 -2.984 0.424 1.00 35.69 86 MET A O 1
ATOM 643 N N . ASN A 1 87 ? -48.091 -4.695 -1.013 1.00 39.12 87 ASN A N 1
ATOM 644 C CA . ASN A 1 87 ? -49.490 -4.459 -1.369 1.00 39.12 87 ASN A CA 1
ATOM 645 C C . ASN A 1 87 ? -50.140 -5.662 -2.060 1.00 39.12 87 ASN A C 1
ATOM 647 O O . ASN A 1 87 ? -49.650 -6.218 -3.041 1.00 39.12 87 ASN A O 1
ATOM 651 N N . ASP A 1 88 ? -51.260 -6.035 -1.462 1.00 42.31 88 ASP A N 1
ATOM 652 C CA . ASP A 1 88 ? -52.196 -7.090 -1.799 1.00 42.31 88 ASP A CA 1
ATOM 653 C C . ASP A 1 88 ? -53.073 -6.614 -2.974 1.00 42.31 88 ASP A C 1
ATOM 655 O O . ASP A 1 88 ? -53.600 -5.502 -2.929 1.00 42.31 88 ASP A O 1
ATOM 659 N N . GLY A 1 89 ? -53.253 -7.406 -4.039 1.00 36.78 89 GLY A N 1
ATOM 660 C CA . GLY A 1 89 ? -54.159 -6.982 -5.117 1.00 36.78 89 GLY A CA 1
ATOM 661 C C . GLY A 1 89 ? -54.022 -7.661 -6.479 1.00 36.78 89 GLY A C 1
ATOM 66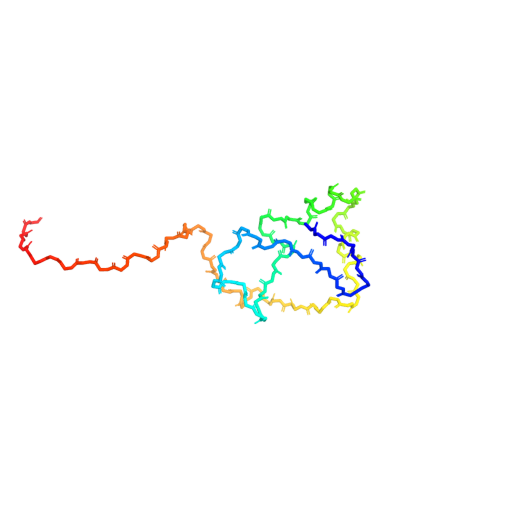2 O O . GLY A 1 89 ? -53.372 -7.144 -7.374 1.00 36.78 89 GLY A O 1
ATOM 663 N N . LYS A 1 90 ? -54.723 -8.790 -6.638 1.00 39.72 90 LYS A N 1
ATOM 664 C CA . LYS A 1 90 ? -55.436 -9.279 -7.844 1.00 39.72 90 LYS A CA 1
ATOM 665 C C . LYS A 1 90 ? -55.070 -8.747 -9.252 1.00 39.72 90 LYS A C 1
ATOM 667 O O . LYS A 1 90 ? -55.279 -7.577 -9.546 1.00 39.72 90 LYS A O 1
ATOM 672 N N . ALA A 1 91 ? -54.909 -9.729 -10.154 1.00 29.98 91 ALA A N 1
ATOM 673 C CA . ALA A 1 91 ? -55.600 -9.951 -11.454 1.00 29.98 91 ALA A CA 1
ATOM 674 C C . ALA A 1 91 ? -54.587 -10.307 -12.566 1.00 29.98 91 ALA A C 1
ATOM 676 O O . ALA A 1 91 ? -53.651 -9.560 -12.801 1.00 29.98 91 ALA A O 1
ATOM 677 N N . ARG A 1 92 ? -54.627 -11.529 -13.135 1.00 35.31 92 ARG A N 1
ATOM 678 C CA . ARG A 1 92 ? -55.307 -11.870 -14.417 1.00 35.31 92 ARG A CA 1
ATOM 679 C C . ARG A 1 92 ? -54.976 -10.835 -15.508 1.00 35.31 92 ARG A C 1
ATOM 681 O O . ARG A 1 92 ? -55.373 -9.691 -15.347 1.00 35.31 92 ARG A O 1
ATOM 688 N N . LEU A 1 93 ? -54.310 -11.138 -16.620 1.00 39.59 93 LEU A N 1
ATOM 689 C CA . LEU A 1 93 ? -54.221 -12.315 -17.497 1.00 39.59 93 LEU A CA 1
ATOM 690 C C . LEU A 1 93 ? -52.800 -12.410 -18.068 1.00 39.59 93 LEU A C 1
ATOM 692 O O . LEU A 1 93 ? -52.193 -11.332 -18.248 1.00 39.59 93 LEU A O 1
#